Protein AF-A0A9E4LAH7-F1 (afdb_monomer_lite)

Sequence (163 aa):
MAHELAHLWLGTDGVFNLVDLQPYDDDVERFCNEVAAEVLIPGDELDGCWPSVAESAEPFQALARRFKVSPLVAARRVLDRKLIARDDFYEFLGRYKADERRRSAQQSSGGNFYNAQQGRVGRRFGSAVIRAAREGRLLYRDAYRLTGLHGRSFDQFAQTLGL

Secondary structure (DSSP, 8-state):
-HHHHHHHHHHHS-SS--TTS--S-HHHHHHHHHHHHHHHS-HHHHHHHHHHHHTSSSHHHHHHHHHTS-HHHHHHHHHHTTSS-HHHHHHHHHHHHHHHHHHHHHS-SSSHHHHHHHHHH-HHHHHHHHHHHHTTSS-HHHHHHHHT--THHHHHHHHHTT-

Structure (mmCIF, N/CA/C/O backbone):
data_AF-A0A9E4LAH7-F1
#
_entry.id   AF-A0A9E4LAH7-F1
#
loop_
_atom_site.group_PDB
_atom_site.id
_atom_site.type_symbol
_atom_site.label_atom_id
_atom_site.label_alt_id
_atom_site.label_comp_id
_atom_site.label_asym_id
_atom_site.label_entity_id
_atom_site.label_seq_id
_atom_site.pdbx_PDB_ins_code
_atom_site.Cartn_x
_atom_site.Cartn_y
_atom_site.Cartn_z
_atom_site.occupancy
_atom_site.B_iso_or_equiv
_atom_site.auth_seq_id
_atom_site.auth_comp_id
_atom_site.auth_asym_id
_atom_site.auth_atom_id
_atom_site.pdbx_PDB_model_num
ATOM 1 N N . MET A 1 1 ? -12.286 -1.768 4.274 1.00 42.16 1 MET A N 1
ATOM 2 C CA . MET A 1 1 ? -11.987 -3.182 4.584 1.00 42.16 1 MET A CA 1
ATOM 3 C C . MET A 1 1 ? -10.705 -3.646 3.894 1.00 42.16 1 MET A C 1
ATOM 5 O O . MET A 1 1 ? -9.735 -3.833 4.608 1.00 42.16 1 MET A O 1
ATOM 9 N N . ALA A 1 2 ? -10.607 -3.704 2.555 1.00 44.16 2 ALA A N 1
ATOM 10 C CA . ALA A 1 2 ? -9.335 -4.050 1.884 1.00 44.16 2 ALA A CA 1
ATOM 11 C C . ALA A 1 2 ? -8.177 -3.075 2.200 1.00 44.16 2 ALA A C 1
ATOM 13 O O . ALA A 1 2 ? -7.037 -3.495 2.338 1.00 44.16 2 ALA A O 1
ATOM 14 N N . HIS A 1 3 ? -8.480 -1.784 2.393 1.00 39.28 3 HIS A N 1
ATOM 15 C CA . HIS A 1 3 ? -7.488 -0.761 2.755 1.00 39.28 3 HIS A CA 1
ATOM 16 C C . HIS A 1 3 ? -6.816 -1.003 4.121 1.00 39.28 3 HIS A C 1
ATOM 18 O O . HIS A 1 3 ? -5.626 -0.762 4.261 1.00 39.28 3 HIS A O 1
ATOM 24 N N . GLU A 1 4 ? -7.551 -1.495 5.122 1.00 47.22 4 GLU A N 1
ATOM 25 C CA . GLU A 1 4 ? -6.992 -1.796 6.451 1.00 47.22 4 GLU A CA 1
ATOM 26 C C . GLU A 1 4 ? -6.257 -3.140 6.454 1.00 47.22 4 GLU A C 1
ATOM 28 O O . GLU A 1 4 ? -5.217 -3.259 7.093 1.00 47.22 4 GLU A O 1
ATOM 33 N N . LEU A 1 5 ? -6.738 -4.118 5.677 1.00 50.03 5 LEU A N 1
ATOM 34 C CA . LEU A 1 5 ? -6.063 -5.404 5.481 1.00 50.03 5 LEU A CA 1
ATOM 35 C C . LEU A 1 5 ? -4.713 -5.236 4.766 1.00 50.03 5 LEU A C 1
ATOM 37 O O . LEU A 1 5 ? -3.724 -5.817 5.183 1.00 50.03 5 LEU A O 1
ATOM 41 N N . ALA A 1 6 ? -4.658 -4.370 3.754 1.00 51.44 6 ALA A N 1
ATOM 42 C CA . ALA A 1 6 ? -3.439 -3.979 3.052 1.00 51.44 6 ALA A CA 1
ATOM 43 C C . ALA A 1 6 ? -2.377 -3.369 3.982 1.00 51.44 6 ALA A C 1
ATOM 45 O O . ALA A 1 6 ? -1.197 -3.689 3.871 1.00 51.44 6 ALA A O 1
ATOM 46 N N . HIS A 1 7 ? -2.789 -2.491 4.903 1.00 51.53 7 HIS A N 1
ATOM 47 C CA . HIS A 1 7 ? -1.877 -1.900 5.887 1.00 51.53 7 HIS A CA 1
ATOM 48 C C . HIS A 1 7 ? -1.437 -2.904 6.953 1.00 51.53 7 HIS A C 1
ATOM 50 O O . HIS A 1 7 ? -0.29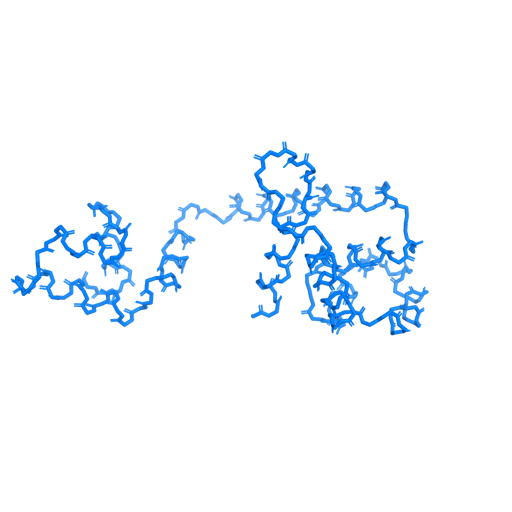2 -2.842 7.388 1.00 51.53 7 HIS A O 1
ATOM 56 N N . LEU A 1 8 ? -2.308 -3.840 7.345 1.00 53.44 8 LEU A N 1
ATOM 57 C CA . LEU A 1 8 ? -1.929 -4.956 8.215 1.00 53.44 8 LEU A CA 1
ATOM 58 C C . LEU A 1 8 ? -0.910 -5.870 7.526 1.00 53.44 8 LEU A C 1
ATOM 60 O O . LEU A 1 8 ? 0.113 -6.154 8.131 1.00 53.44 8 LEU A O 1
ATOM 64 N N . TRP A 1 9 ? -1.125 -6.233 6.257 1.00 54.56 9 TRP A N 1
ATOM 65 C CA . TRP A 1 9 ? -0.203 -7.059 5.465 1.00 54.56 9 TRP A CA 1
ATOM 66 C C . TRP A 1 9 ? 1.160 -6.398 5.247 1.00 54.56 9 TRP A C 1
ATOM 68 O O . TRP A 1 9 ? 2.192 -7.036 5.410 1.00 54.56 9 TRP A O 1
ATOM 78 N N . LEU A 1 10 ? 1.189 -5.093 4.963 1.00 53.56 10 LEU A N 1
ATOM 79 C CA . LEU A 1 10 ? 2.440 -4.328 4.890 1.00 53.56 10 LEU A CA 1
ATOM 80 C C . LEU A 1 10 ? 3.114 -4.131 6.262 1.00 53.56 10 LEU A C 1
ATOM 82 O O . LEU A 1 10 ? 4.291 -3.771 6.320 1.00 53.56 10 LEU A O 1
ATOM 86 N N . GLY A 1 11 ? 2.361 -4.301 7.351 1.00 45.09 11 GLY A N 1
ATOM 87 C CA . GLY A 1 11 ? 2.829 -4.190 8.729 1.00 45.09 11 GLY A CA 1
ATOM 88 C C . GLY A 1 11 ? 3.382 -5.496 9.302 1.00 45.09 11 GLY A C 1
ATOM 89 O O . GLY A 1 11 ? 4.261 -5.425 10.159 1.00 45.09 11 GLY A O 1
ATOM 90 N N . THR A 1 12 ? 2.910 -6.656 8.834 1.00 43.84 12 THR A N 1
ATOM 91 C CA . THR A 1 12 ? 3.436 -7.979 9.214 1.00 43.84 12 THR A CA 1
ATOM 92 C C . THR A 1 12 ? 4.718 -8.334 8.461 1.00 43.84 12 THR A C 1
ATOM 94 O O . THR A 1 12 ? 5.650 -8.835 9.076 1.00 43.84 12 THR A O 1
ATOM 97 N N . ASP A 1 13 ? 4.859 -7.926 7.196 1.00 44.78 13 ASP A N 1
ATOM 98 C CA . ASP A 1 13 ? 5.965 -8.373 6.330 1.00 44.78 13 ASP A CA 1
ATOM 99 C C . ASP A 1 13 ? 7.243 -7.511 6.350 1.00 44.78 13 ASP A C 1
ATOM 101 O O . ASP A 1 13 ? 7.974 -7.394 5.364 1.00 44.78 13 ASP A O 1
ATOM 105 N N . GLY A 1 14 ? 7.561 -6.889 7.484 1.00 44.06 14 GLY A N 1
ATOM 106 C CA . GLY A 1 14 ? 8.911 -6.368 7.678 1.00 44.06 14 GLY A CA 1
ATOM 107 C C . GLY A 1 14 ? 9.293 -5.207 6.749 1.00 44.06 14 GLY A C 1
ATOM 108 O O . GLY A 1 14 ? 10.146 -5.315 5.868 1.00 44.06 14 GLY A O 1
ATOM 109 N N . VAL A 1 15 ? 8.836 -3.998 7.085 1.00 37.59 15 VAL A N 1
ATOM 110 C CA . VAL A 1 15 ? 9.665 -2.811 6.785 1.00 37.59 15 VAL A CA 1
ATOM 111 C C . VAL A 1 15 ? 11.023 -2.900 7.506 1.00 37.59 15 VAL A C 1
ATOM 113 O O . VAL A 1 15 ? 11.980 -2.240 7.109 1.00 37.59 15 VAL A O 1
ATOM 116 N N . PHE A 1 16 ? 11.141 -3.772 8.507 1.00 38.12 16 PHE A N 1
ATOM 117 C CA . PHE A 1 16 ? 12.406 -4.262 9.018 1.00 38.12 16 PHE A CA 1
ATOM 118 C C . PHE A 1 16 ? 12.283 -5.764 9.242 1.00 38.12 16 PHE A C 1
ATOM 120 O O . PHE A 1 16 ? 11.355 -6.200 9.917 1.00 38.12 16 PHE A O 1
ATOM 127 N N . ASN A 1 17 ? 13.240 -6.534 8.728 1.00 36.16 17 ASN A N 1
ATOM 128 C CA . ASN A 1 17 ? 13.649 -7.783 9.360 1.00 36.16 17 ASN A CA 1
ATOM 129 C C . ASN A 1 17 ? 13.985 -7.463 10.829 1.00 36.16 17 ASN A C 1
ATOM 131 O O . ASN A 1 17 ? 15.124 -7.137 11.158 1.00 36.16 17 ASN A O 1
ATOM 135 N N . LEU A 1 18 ? 12.985 -7.476 11.706 1.00 34.22 18 LEU A N 1
ATOM 136 C CA . LEU A 1 18 ? 13.177 -7.611 13.139 1.00 34.22 18 LEU A CA 1
ATOM 137 C C . LEU A 1 18 ? 13.102 -9.108 13.405 1.00 34.22 18 LEU A C 1
ATOM 139 O O . LEU A 1 18 ? 12.070 -9.654 13.781 1.00 34.22 18 LEU A O 1
ATOM 143 N N . VAL A 1 19 ? 14.228 -9.761 13.126 1.00 34.53 19 VAL A N 1
ATOM 144 C CA . VAL A 1 19 ? 14.579 -11.061 13.689 1.00 34.53 19 VAL A CA 1
ATOM 145 C C . VAL A 1 19 ? 14.472 -10.910 15.207 1.00 34.53 19 VAL A C 1
ATOM 147 O O . VAL A 1 19 ? 15.367 -10.303 15.779 1.00 34.53 19 VAL A O 1
ATOM 150 N N . ASP A 1 20 ? 13.342 -11.307 15.812 1.00 36.41 20 ASP A N 1
ATOM 151 C CA . ASP A 1 20 ? 13.274 -11.879 17.179 1.00 36.41 20 ASP A CA 1
ATOM 152 C C . ASP A 1 20 ? 11.863 -12.078 17.776 1.00 36.41 20 ASP A C 1
ATOM 154 O O . ASP A 1 20 ? 11.708 -12.154 18.995 1.00 36.41 20 ASP A O 1
ATOM 158 N N . LEU A 1 21 ? 10.800 -12.244 16.981 1.00 35.75 21 LEU A N 1
ATOM 159 C CA . LEU A 1 21 ? 9.503 -12.660 17.539 1.00 35.75 21 LEU A CA 1
ATOM 160 C C . LEU A 1 21 ? 8.931 -13.861 16.782 1.00 35.75 21 LEU A C 1
ATOM 162 O O . LEU A 1 21 ? 8.105 -13.703 15.902 1.00 35.75 21 LEU A O 1
ATOM 166 N N . GLN A 1 22 ? 9.402 -15.045 17.191 1.00 39.78 22 GLN A N 1
ATOM 167 C CA . GLN A 1 22 ? 8.892 -16.400 16.917 1.00 39.78 22 GLN A CA 1
ATOM 168 C C . GLN A 1 22 ? 8.611 -16.782 15.443 1.00 39.78 22 GLN A C 1
ATOM 170 O O . GLN A 1 22 ? 7.668 -16.279 14.843 1.00 39.78 22 GLN A O 1
ATOM 175 N N . PRO A 1 23 ? 9.332 -17.776 14.882 1.00 41.16 23 PRO A N 1
ATOM 176 C CA . PRO A 1 23 ? 9.085 -18.287 13.539 1.00 41.16 23 PRO A CA 1
ATOM 177 C C . PRO A 1 23 ? 7.890 -19.246 13.579 1.00 41.16 23 PRO A C 1
ATOM 179 O O . PRO A 1 23 ? 8.062 -20.460 13.677 1.00 41.16 23 PRO A O 1
ATOM 182 N N . TYR A 1 24 ? 6.669 -18.720 13.575 1.00 43.66 24 TYR A N 1
ATOM 183 C CA . TYR A 1 24 ? 5.508 -19.550 13.276 1.00 43.66 24 TYR A CA 1
ATOM 184 C C . TYR A 1 24 ? 5.258 -19.504 11.765 1.00 43.66 24 TYR A C 1
ATOM 186 O O . TYR A 1 24 ? 4.592 -18.606 11.270 1.00 43.66 24 TYR A O 1
ATOM 194 N N . ASP A 1 25 ? 5.850 -20.479 11.069 1.00 55.16 25 ASP A N 1
ATOM 195 C CA . ASP A 1 25 ? 5.640 -20.839 9.658 1.00 55.16 25 ASP A CA 1
ATOM 196 C C . ASP A 1 25 ? 5.781 -19.703 8.622 1.00 55.16 25 ASP A C 1
ATOM 198 O O . ASP A 1 25 ? 4.837 -19.313 7.934 1.00 55.16 25 ASP A O 1
ATOM 202 N N . ASP A 1 26 ? 7.029 -19.259 8.441 1.00 66.44 26 ASP A N 1
ATOM 203 C CA . ASP A 1 26 ? 7.477 -18.313 7.401 1.00 66.44 26 ASP A CA 1
ATOM 204 C C . ASP A 1 26 ? 6.986 -18.699 5.986 1.00 66.44 26 ASP A C 1
ATOM 206 O O . ASP A 1 26 ? 6.710 -17.842 5.151 1.00 66.44 26 ASP A O 1
ATOM 210 N N . ASP A 1 27 ? 6.807 -19.996 5.709 1.00 71.62 27 ASP A N 1
ATOM 211 C CA . ASP A 1 27 ? 6.315 -20.480 4.414 1.00 71.62 27 ASP A CA 1
ATOM 212 C C . ASP A 1 27 ? 4.797 -20.338 4.241 1.00 71.62 27 ASP A C 1
ATOM 214 O O . ASP A 1 27 ? 4.330 -20.062 3.133 1.00 71.62 27 ASP A O 1
ATOM 218 N N . VAL A 1 28 ? 4.016 -20.476 5.318 1.00 70.56 28 VAL A N 1
ATOM 219 C CA . VAL A 1 28 ? 2.563 -20.242 5.275 1.00 70.56 28 VAL A CA 1
ATOM 220 C C . VAL A 1 28 ? 2.288 -18.752 5.133 1.00 70.56 28 VAL A C 1
ATOM 222 O O . VAL A 1 28 ? 1.409 -18.370 4.361 1.00 70.56 28 VAL A O 1
ATOM 225 N N . GLU A 1 29 ? 3.052 -17.910 5.828 1.00 66.75 29 GLU A N 1
ATOM 226 C CA . GLU A 1 29 ? 2.957 -16.456 5.706 1.00 66.75 29 GLU A CA 1
ATOM 227 C C . GLU A 1 29 ? 3.345 -15.995 4.297 1.00 66.75 29 GLU A C 1
ATOM 229 O O . GLU A 1 29 ? 2.551 -15.323 3.638 1.00 66.75 29 GLU A O 1
ATOM 234 N N . ARG A 1 30 ? 4.479 -16.472 3.765 1.00 72.62 30 ARG A N 1
ATOM 235 C CA . ARG A 1 30 ? 4.902 -16.205 2.381 1.00 72.62 30 ARG A CA 1
ATOM 236 C C . ARG A 1 30 ? 3.836 -16.612 1.365 1.00 72.62 30 ARG A C 1
ATOM 238 O O . ARG A 1 30 ? 3.484 -15.814 0.500 1.00 72.62 30 ARG A O 1
ATOM 245 N N . PHE A 1 31 ? 3.281 -17.819 1.493 1.00 73.00 31 PHE A N 1
ATOM 246 C CA . PHE A 1 31 ? 2.205 -18.291 0.621 1.00 73.00 31 PHE A CA 1
ATOM 247 C C . PHE A 1 31 ? 0.959 -17.404 0.724 1.00 73.00 31 PHE A C 1
ATOM 249 O O . PHE A 1 31 ? 0.394 -17.002 -0.294 1.00 73.00 31 PHE A O 1
ATOM 256 N N . CYS A 1 32 ? 0.543 -17.053 1.945 1.00 70.62 32 CYS A N 1
ATOM 257 C CA . CYS A 1 32 ? -0.573 -16.137 2.157 1.00 70.62 32 CYS A CA 1
ATOM 258 C C . CYS A 1 32 ? -0.319 -14.791 1.479 1.00 70.62 32 CYS A C 1
ATOM 260 O O . CYS A 1 32 ? -1.228 -14.285 0.827 1.00 70.62 32 CYS A O 1
ATOM 262 N N . ASN A 1 33 ? 0.899 -14.253 1.580 1.00 70.56 33 ASN A N 1
ATOM 263 C CA . ASN A 1 33 ? 1.298 -12.967 1.008 1.00 70.56 33 ASN A CA 1
ATOM 264 C C . ASN A 1 33 ? 1.380 -13.001 -0.526 1.00 70.56 33 ASN A C 1
ATOM 266 O O . ASN A 1 33 ? 1.019 -12.028 -1.189 1.00 70.56 33 ASN A O 1
ATOM 270 N N . GLU A 1 34 ? 1.770 -14.129 -1.115 1.00 78.75 34 GLU A N 1
ATOM 271 C CA . GLU A 1 34 ? 1.730 -14.325 -2.566 1.00 78.75 34 GLU A CA 1
ATOM 272 C C . GLU A 1 34 ? 0.290 -14.377 -3.088 1.00 78.75 34 GLU A C 1
ATOM 274 O O . GLU A 1 34 ? -0.060 -13.640 -4.015 1.00 78.75 34 GLU A O 1
ATOM 279 N N . VAL A 1 35 ? -0.571 -15.182 -2.455 1.00 79.19 35 VAL A N 1
ATOM 280 C CA . VAL A 1 35 ? -1.998 -15.287 -2.808 1.00 79.19 35 VAL A CA 1
ATOM 281 C C . VAL A 1 35 ? -2.687 -13.931 -2.658 1.00 79.19 35 VAL A C 1
ATOM 283 O O . VAL A 1 35 ? -3.394 -13.471 -3.549 1.00 79.19 35 VAL A O 1
ATOM 286 N N . ALA A 1 36 ? -2.441 -13.266 -1.539 1.00 77.25 36 ALA A N 1
ATOM 287 C CA . ALA A 1 36 ? -2.833 -11.900 -1.243 1.00 77.25 36 ALA A CA 1
ATOM 288 C C . ALA A 1 36 ? -2.482 -10.907 -2.355 1.00 77.25 36 ALA A C 1
ATOM 290 O O . ALA A 1 36 ? -3.341 -10.157 -2.829 1.00 77.25 36 ALA A O 1
ATOM 291 N N . ALA A 1 37 ? -1.212 -10.890 -2.754 1.00 83.69 37 ALA A N 1
ATOM 292 C CA . ALA A 1 37 ? -0.700 -9.984 -3.765 1.00 83.69 37 ALA A CA 1
ATOM 293 C C . ALA A 1 37 ? -1.349 -10.249 -5.130 1.00 83.69 37 ALA A C 1
ATOM 295 O O . ALA A 1 37 ? -1.701 -9.294 -5.824 1.00 83.69 37 ALA A O 1
ATOM 296 N N . GLU A 1 38 ? -1.565 -11.519 -5.480 1.00 88.19 38 GLU A N 1
ATOM 297 C CA . GLU A 1 38 ? -2.261 -11.925 -6.704 1.00 88.19 38 GLU A CA 1
ATOM 298 C C . GLU A 1 38 ? -3.743 -11.527 -6.694 1.00 88.19 38 GLU A C 1
ATOM 300 O O . GLU A 1 38 ? -4.259 -11.032 -7.690 1.00 88.19 38 GLU A O 1
ATOM 305 N N . VAL A 1 39 ? -4.422 -11.664 -5.552 1.00 87.88 39 VAL A N 1
ATOM 306 C CA . VAL A 1 39 ? -5.833 -11.278 -5.394 1.00 87.88 39 VAL A CA 1
ATOM 307 C C . VAL A 1 39 ? -6.019 -9.761 -5.453 1.00 87.88 39 VAL A C 1
ATOM 309 O O . VAL A 1 39 ? -6.995 -9.279 -6.028 1.00 87.88 39 VAL A O 1
ATOM 312 N N . LEU A 1 40 ? -5.118 -8.994 -4.835 1.00 90.19 40 LEU A N 1
ATOM 313 C CA . LEU A 1 40 ? -5.223 -7.535 -4.788 1.00 90.19 40 LEU A CA 1
ATOM 314 C C . LEU A 1 40 ? -4.826 -6.879 -6.111 1.00 90.19 40 LEU A C 1
ATOM 316 O O . LEU A 1 40 ? -5.462 -5.912 -6.532 1.00 90.19 40 LEU A O 1
ATOM 320 N N . ILE A 1 41 ? -3.745 -7.355 -6.726 1.00 93.88 41 ILE A N 1
ATOM 321 C CA . ILE A 1 41 ? -3.207 -6.818 -7.973 1.00 93.88 41 ILE A CA 1
ATOM 322 C C . ILE A 1 41 ? -2.705 -8.002 -8.820 1.00 93.88 41 ILE A C 1
ATOM 324 O O . ILE A 1 41 ? -1.525 -8.379 -8.714 1.00 93.88 41 ILE A O 1
ATOM 328 N N . PRO A 1 42 ? -3.576 -8.577 -9.670 1.00 95.50 42 PRO A N 1
ATOM 329 C CA . PRO A 1 42 ? -3.216 -9.699 -10.529 1.00 95.50 42 PRO A CA 1
ATOM 330 C C . PRO A 1 42 ? -1.993 -9.380 -11.388 1.00 95.50 42 PRO A C 1
ATOM 332 O O . PRO A 1 42 ? -1.886 -8.280 -11.941 1.00 95.50 42 PRO A O 1
ATOM 335 N N . GLY A 1 43 ? -1.057 -10.326 -11.476 1.00 94.81 43 GLY A N 1
ATOM 336 C CA . GLY A 1 43 ? 0.211 -10.138 -12.183 1.00 94.81 43 GLY A CA 1
ATOM 337 C C . GLY A 1 43 ? 0.003 -9.794 -13.657 1.00 94.81 43 GLY A C 1
ATOM 338 O O . GLY A 1 43 ? 0.564 -8.814 -14.140 1.00 94.81 43 GLY A O 1
ATOM 339 N N . ASP A 1 44 ? -0.881 -10.528 -14.330 1.00 95.50 44 ASP A N 1
ATOM 340 C CA . ASP A 1 44 ? -1.172 -10.343 -15.756 1.00 95.50 44 ASP A CA 1
ATOM 341 C C . ASP A 1 44 ? -1.783 -8.963 -16.051 1.00 95.50 44 ASP A C 1
ATOM 343 O O . ASP A 1 44 ? -1.437 -8.299 -17.032 1.00 95.50 44 ASP A O 1
ATOM 347 N N . GLU A 1 45 ? -2.677 -8.487 -15.177 1.00 96.00 45 GLU A N 1
ATOM 348 C CA . GLU A 1 45 ? -3.263 -7.152 -15.310 1.00 96.00 45 GLU A CA 1
ATOM 349 C C . GLU A 1 45 ? -2.242 -6.047 -15.038 1.00 96.00 45 GLU A C 1
ATOM 351 O O . GLU A 1 45 ? -2.261 -5.002 -15.699 1.00 96.00 45 GLU A O 1
ATOM 356 N N . LEU A 1 46 ? -1.365 -6.259 -14.053 1.00 96.69 46 LEU A N 1
ATOM 357 C CA . LEU A 1 46 ? -0.294 -5.325 -13.743 1.00 96.69 46 LEU A CA 1
ATOM 358 C C . LEU A 1 46 ? 0.665 -5.204 -14.924 1.00 96.69 46 LEU A C 1
ATOM 360 O O . LEU A 1 46 ? 0.912 -4.088 -15.370 1.00 96.69 46 LEU A O 1
ATOM 364 N N . ASP A 1 47 ? 1.135 -6.321 -15.472 1.00 95.12 47 ASP A N 1
ATOM 365 C CA . ASP A 1 47 ? 2.039 -6.335 -16.622 1.00 95.12 47 ASP A CA 1
ATOM 366 C C . ASP A 1 47 ? 1.418 -5.632 -17.838 1.00 95.12 47 ASP A C 1
ATOM 368 O O . ASP A 1 47 ? 2.089 -4.860 -18.523 1.00 95.12 47 ASP A O 1
ATOM 372 N N . GLY A 1 48 ? 0.117 -5.839 -18.076 1.00 95.31 48 GLY A N 1
ATOM 373 C CA . GLY A 1 48 ? -0.600 -5.198 -19.177 1.00 95.31 48 GLY A CA 1
ATOM 374 C C . GLY A 1 48 ? -0.759 -3.683 -19.019 1.00 95.31 48 GLY A C 1
ATOM 375 O O . GLY A 1 48 ? -0.700 -2.952 -20.008 1.00 95.31 48 GLY A O 1
ATOM 376 N N . CYS A 1 49 ? -0.964 -3.180 -17.796 1.00 95.19 49 CYS A N 1
ATOM 377 C CA . CYS A 1 49 ? -1.178 -1.746 -17.572 1.00 95.19 49 CYS A CA 1
ATOM 378 C C . CYS A 1 49 ? 0.098 -0.966 -17.224 1.00 95.19 49 CYS A C 1
ATOM 380 O O . CYS A 1 49 ? 0.152 0.240 -17.488 1.00 95.19 49 CYS A O 1
ATOM 382 N N . TRP A 1 50 ? 1.124 -1.624 -16.676 1.00 96.00 50 TRP A N 1
ATOM 383 C CA . TRP A 1 50 ? 2.333 -0.983 -16.156 1.00 96.00 50 TRP A CA 1
ATOM 384 C C . TRP A 1 50 ? 3.043 -0.070 -17.162 1.00 96.00 50 TRP A C 1
ATOM 386 O O . TRP A 1 50 ? 3.311 1.065 -16.774 1.00 96.00 50 TRP A O 1
ATOM 396 N N . PRO A 1 51 ? 3.267 -0.448 -18.440 1.00 94.75 51 PRO A N 1
ATOM 397 C CA . PRO A 1 51 ? 3.950 0.424 -19.400 1.00 94.75 51 PRO A CA 1
ATOM 398 C C . PRO A 1 51 ? 3.289 1.801 -19.537 1.00 94.75 51 PRO A C 1
ATOM 400 O O . PRO A 1 51 ? 3.966 2.819 -19.552 1.00 94.75 51 PRO A O 1
ATOM 403 N N . SER A 1 52 ? 1.953 1.839 -19.552 1.00 93.75 52 SER A N 1
ATOM 404 C CA . SER A 1 52 ? 1.189 3.090 -19.643 1.00 93.75 52 SER A CA 1
ATOM 405 C C . SER A 1 52 ? 1.141 3.867 -18.325 1.00 93.75 52 SER A C 1
ATOM 407 O O . SER A 1 52 ? 1.094 5.094 -18.313 1.00 93.75 52 SER A O 1
ATOM 409 N N . VAL A 1 53 ? 1.129 3.158 -17.193 1.00 93.88 53 VAL A N 1
ATOM 410 C CA . VAL A 1 53 ? 1.005 3.775 -15.869 1.00 93.88 53 VAL A CA 1
ATOM 411 C C . VAL A 1 53 ? 2.346 4.326 -15.386 1.00 93.88 53 VAL A C 1
ATOM 413 O O . VAL A 1 53 ? 2.363 5.362 -14.720 1.00 93.88 53 VAL A O 1
ATOM 416 N N . ALA A 1 54 ? 3.454 3.677 -15.747 1.00 92.25 54 ALA A N 1
ATOM 417 C CA . ALA A 1 54 ? 4.812 4.072 -15.386 1.00 92.25 54 ALA A CA 1
ATOM 418 C C . ALA A 1 54 ? 5.186 5.472 -15.903 1.00 92.25 54 ALA A C 1
ATOM 420 O O . ALA A 1 54 ? 5.959 6.168 -15.255 1.00 92.25 54 ALA A O 1
ATOM 421 N N . GLU A 1 55 ? 4.597 5.909 -17.019 1.00 91.00 55 GLU A N 1
ATOM 422 C CA . GLU A 1 55 ? 4.806 7.246 -17.595 1.00 91.00 55 GLU A CA 1
ATOM 423 C C . GLU A 1 55 ? 3.993 8.351 -16.898 1.00 91.00 55 GLU A C 1
ATOM 425 O O . GLU A 1 55 ? 4.188 9.541 -17.156 1.00 91.00 55 GLU A O 1
ATOM 430 N N . SER A 1 56 ? 3.056 7.989 -16.018 1.00 91.38 56 SER A N 1
ATOM 431 C CA . SER A 1 56 ? 2.248 8.975 -15.302 1.00 91.38 56 SER A CA 1
ATOM 432 C C . SER A 1 56 ? 3.054 9.697 -14.218 1.00 91.38 56 SER A C 1
ATOM 434 O O . SER A 1 56 ? 4.018 9.168 -13.674 1.00 91.38 56 SER A O 1
ATOM 436 N N . ALA A 1 57 ? 2.617 10.903 -13.844 1.00 90.06 57 ALA A N 1
ATOM 437 C CA . ALA A 1 57 ? 3.275 11.680 -12.790 1.00 90.06 57 ALA A CA 1
ATOM 438 C C . ALA A 1 57 ? 3.253 10.985 -11.412 1.00 90.06 57 ALA A C 1
ATOM 440 O O . ALA A 1 57 ? 4.128 11.224 -10.583 1.00 90.06 57 ALA A O 1
ATOM 441 N N . GLU A 1 58 ? 2.256 10.131 -11.160 1.00 92.88 58 GLU A N 1
ATOM 442 C CA . GLU A 1 58 ? 2.092 9.399 -9.901 1.00 92.88 58 GLU A CA 1
ATOM 443 C C . GLU A 1 58 ? 1.699 7.928 -10.169 1.00 92.88 58 GLU A C 1
ATOM 445 O O . GLU A 1 58 ? 0.547 7.534 -9.941 1.00 92.88 58 GLU A O 1
ATOM 450 N N . PRO A 1 59 ? 2.639 7.080 -10.628 1.00 95.12 59 PRO A N 1
ATOM 451 C CA . PRO A 1 59 ? 2.343 5.726 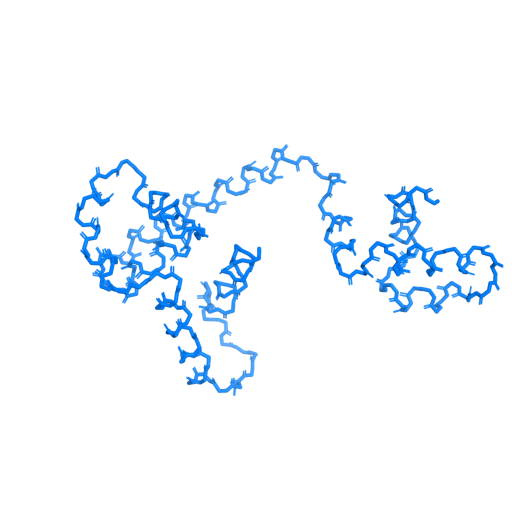-11.111 1.00 95.12 59 PRO A CA 1
ATOM 452 C C . PRO A 1 59 ? 1.693 4.847 -10.039 1.00 95.12 59 PRO A C 1
ATOM 454 O O . PRO A 1 59 ? 0.696 4.164 -10.282 1.00 95.12 59 PRO A O 1
ATOM 457 N N . PHE A 1 60 ? 2.185 4.926 -8.802 1.00 95.06 60 PHE A N 1
ATOM 458 C CA . PHE A 1 60 ? 1.642 4.144 -7.693 1.00 95.06 60 PHE A CA 1
ATOM 459 C C . PHE A 1 60 ? 0.252 4.620 -7.251 1.00 95.06 60 PHE A C 1
ATOM 461 O O . PHE A 1 60 ? -0.568 3.800 -6.842 1.00 95.06 60 PHE A O 1
ATOM 468 N N . GLN A 1 61 ? -0.059 5.917 -7.378 1.00 93.94 61 GLN A N 1
ATOM 469 C CA . GLN A 1 61 ? -1.412 6.435 -7.129 1.00 93.94 61 GLN A CA 1
ATOM 470 C C . GLN A 1 61 ? -2.385 5.986 -8.219 1.00 93.94 61 GLN A C 1
ATOM 472 O O . GLN A 1 61 ? -3.525 5.615 -7.929 1.00 93.94 61 GLN A O 1
ATOM 477 N N . ALA A 1 62 ? -1.946 5.996 -9.478 1.00 95.00 62 ALA A N 1
ATOM 478 C CA . ALA A 1 62 ? -2.747 5.521 -10.598 1.00 95.00 62 ALA A CA 1
ATOM 479 C C . ALA A 1 62 ? -3.095 4.028 -10.445 1.00 95.00 62 ALA A C 1
ATOM 481 O O . ALA A 1 62 ? -4.274 3.668 -10.532 1.00 95.00 62 ALA A O 1
ATOM 482 N N . LEU A 1 63 ? -2.113 3.183 -10.108 1.00 95.38 63 LEU A N 1
ATOM 483 C CA . LEU A 1 63 ? -2.343 1.769 -9.782 1.00 95.38 63 LEU A CA 1
ATOM 484 C C . LEU A 1 63 ? -3.268 1.599 -8.573 1.00 95.38 63 LEU A C 1
ATOM 486 O O . LEU A 1 63 ? -4.246 0.856 -8.645 1.00 95.38 63 LEU A O 1
ATOM 490 N N . ALA A 1 64 ? -3.018 2.327 -7.484 1.00 93.25 64 ALA A N 1
ATOM 491 C CA . ALA A 1 64 ? -3.846 2.273 -6.281 1.00 93.25 64 ALA A CA 1
ATOM 492 C C . ALA A 1 64 ? -5.320 2.590 -6.571 1.00 93.25 64 ALA A C 1
ATOM 494 O O . ALA A 1 64 ? -6.222 1.895 -6.101 1.00 93.25 64 ALA A O 1
ATOM 495 N N . ARG A 1 65 ? -5.585 3.598 -7.409 1.00 93.62 65 ARG A N 1
ATOM 496 C CA . ARG A 1 65 ? -6.946 3.957 -7.835 1.00 93.62 65 ARG A CA 1
ATOM 497 C C . ARG A 1 65 ? -7.599 2.895 -8.711 1.00 93.62 65 ARG A C 1
ATOM 499 O O . ARG A 1 65 ? -8.823 2.737 -8.622 1.00 93.62 65 ARG A O 1
ATOM 506 N N . ARG A 1 66 ? -6.819 2.210 -9.552 1.00 93.94 66 ARG A N 1
ATOM 507 C CA . ARG A 1 66 ? -7.292 1.127 -10.422 1.00 93.94 66 ARG A CA 1
ATOM 508 C C . ARG A 1 66 ? -7.689 -0.096 -9.599 1.00 93.94 66 ARG A C 1
ATOM 510 O O . ARG A 1 66 ? -8.840 -0.510 -9.667 1.00 93.94 66 ARG A O 1
ATOM 517 N N . PHE A 1 67 ? -6.776 -0.586 -8.766 1.00 92.12 67 PHE A N 1
ATOM 518 C CA . PHE A 1 67 ? -6.940 -1.822 -7.994 1.00 92.12 67 PHE A CA 1
ATOM 519 C C . PHE A 1 67 ? -7.588 -1.619 -6.614 1.00 92.12 67 PHE A C 1
ATOM 521 O O . PHE A 1 67 ? -7.807 -2.570 -5.876 1.00 92.12 67 PHE A O 1
ATOM 528 N N . LYS A 1 68 ? -7.943 -0.375 -6.258 1.00 90.38 68 LYS A N 1
ATOM 529 C CA . LYS A 1 68 ? -8.597 -0.009 -4.983 1.00 90.38 68 LYS A CA 1
ATOM 530 C C . LYS A 1 68 ? -7.783 -0.391 -3.742 1.00 90.38 68 LYS A C 1
ATOM 532 O O . LYS A 1 68 ? -8.337 -0.739 -2.699 1.00 90.38 68 LYS A O 1
ATOM 537 N N . VAL A 1 69 ? -6.467 -0.247 -3.844 1.00 87.69 69 VAL A N 1
ATOM 538 C CA . VAL A 1 69 ? -5.494 -0.504 -2.773 1.00 87.69 69 VAL A CA 1
ATOM 539 C C . VAL A 1 69 ? -4.809 0.789 -2.331 1.00 87.69 69 VAL A C 1
ATOM 541 O O . VAL A 1 69 ? -5.099 1.865 -2.853 1.00 87.69 69 VAL A O 1
ATOM 544 N N . SER A 1 70 ? -3.914 0.716 -1.344 1.00 88.12 70 SER A N 1
ATOM 545 C CA . SER A 1 70 ? -3.067 1.859 -0.997 1.00 88.12 70 SER A CA 1
ATOM 546 C C . SER A 1 70 ? -1.930 2.039 -2.022 1.00 88.12 70 SER A C 1
ATOM 548 O O . SER A 1 70 ? -1.485 1.060 -2.629 1.00 88.12 70 SER A O 1
ATOM 550 N N . PRO A 1 71 ? -1.401 3.265 -2.190 1.00 91.81 71 PRO A N 1
ATOM 551 C CA . PRO A 1 71 ? -0.212 3.512 -3.011 1.00 91.81 71 PRO A CA 1
ATOM 552 C C . PRO A 1 71 ? 1.000 2.684 -2.579 1.00 91.81 71 PRO A C 1
ATOM 554 O O . PRO A 1 71 ? 1.792 2.272 -3.420 1.00 91.81 71 PRO A O 1
ATOM 557 N N . LEU A 1 72 ? 1.121 2.394 -1.280 1.00 89.88 72 LEU A N 1
ATOM 558 C CA . LEU A 1 72 ? 2.195 1.561 -0.750 1.00 89.88 72 LEU A CA 1
ATOM 559 C C . LEU A 1 72 ? 2.066 0.091 -1.175 1.00 89.88 72 LEU A C 1
ATOM 561 O O . LEU A 1 72 ? 3.067 -0.500 -1.570 1.00 89.88 72 LEU A O 1
ATOM 565 N N . VAL A 1 73 ? 0.853 -0.480 -1.172 1.00 89.56 73 VAL A N 1
ATOM 566 C CA . VAL A 1 73 ? 0.625 -1.842 -1.696 1.00 89.56 73 VAL A CA 1
ATOM 567 C C . VAL A 1 73 ? 0.932 -1.906 -3.185 1.00 89.56 73 VAL A C 1
ATOM 569 O O . VAL A 1 73 ? 1.609 -2.830 -3.628 1.00 89.56 73 VAL A O 1
ATOM 572 N N . ALA A 1 74 ? 0.484 -0.910 -3.953 1.00 93.38 74 ALA A N 1
ATOM 573 C CA . ALA A 1 74 ? 0.790 -0.836 -5.376 1.00 93.38 74 ALA A CA 1
ATOM 574 C C . ALA A 1 74 ? 2.305 -0.786 -5.627 1.00 93.38 74 ALA A C 1
ATOM 576 O O . ALA A 1 74 ? 2.820 -1.584 -6.405 1.00 93.38 74 ALA A O 1
ATOM 577 N N . ALA A 1 75 ? 3.031 0.090 -4.927 1.00 93.12 75 ALA A N 1
ATOM 578 C CA . ALA A 1 75 ? 4.484 0.185 -5.048 1.00 93.12 75 ALA A CA 1
ATOM 579 C C . ALA A 1 75 ? 5.192 -1.120 -4.656 1.00 93.12 75 ALA A C 1
ATOM 581 O O . ALA A 1 75 ? 6.125 -1.540 -5.342 1.00 93.12 75 ALA A O 1
ATOM 582 N N . ARG A 1 76 ? 4.733 -1.792 -3.590 1.00 90.94 76 ARG A N 1
ATOM 583 C CA . ARG A 1 76 ? 5.313 -3.069 -3.163 1.00 90.94 76 ARG A CA 1
ATOM 584 C C . ARG A 1 76 ? 5.101 -4.161 -4.208 1.00 90.94 76 ARG A C 1
ATOM 586 O O . ARG A 1 76 ? 6.059 -4.833 -4.564 1.00 90.94 76 ARG A O 1
ATOM 593 N N . ARG A 1 77 ? 3.900 -4.270 -4.778 1.00 93.38 77 ARG A N 1
ATOM 594 C CA . ARG A 1 77 ? 3.617 -5.255 -5.829 1.00 93.38 77 ARG A CA 1
ATOM 595 C C . ARG A 1 77 ? 4.488 -5.056 -7.069 1.00 93.38 77 ARG A C 1
ATOM 597 O O . ARG A 1 77 ? 4.988 -6.025 -7.631 1.00 93.38 77 ARG A O 1
ATOM 604 N N . VAL A 1 78 ? 4.674 -3.807 -7.494 1.00 95.31 78 VAL A N 1
ATOM 605 C CA . VAL A 1 78 ? 5.548 -3.468 -8.629 1.00 95.31 78 VAL A CA 1
ATOM 606 C C . VAL A 1 78 ? 6.995 -3.891 -8.335 1.00 95.31 78 VAL A C 1
ATOM 608 O O . VAL A 1 78 ? 7.663 -4.446 -9.209 1.00 95.31 78 VAL A O 1
ATOM 611 N N . LEU A 1 79 ? 7.461 -3.706 -7.094 1.00 93.31 79 LEU A N 1
ATOM 612 C CA . LEU A 1 79 ? 8.767 -4.196 -6.650 1.00 93.31 79 LEU A CA 1
ATOM 613 C C . LEU A 1 79 ? 8.848 -5.731 -6.644 1.00 93.31 79 LEU A C 1
ATOM 615 O O . LEU A 1 79 ? 9.831 -6.279 -7.139 1.00 93.31 79 LEU A O 1
ATOM 619 N N . ASP A 1 80 ? 7.834 -6.429 -6.127 1.00 89.25 80 ASP A N 1
ATOM 620 C CA . ASP A 1 80 ? 7.799 -7.900 -6.075 1.00 89.25 80 ASP A CA 1
ATOM 621 C C . ASP A 1 80 ? 7.853 -8.512 -7.488 1.00 89.25 80 ASP A C 1
ATOM 623 O O . ASP A 1 80 ? 8.504 -9.532 -7.718 1.00 89.25 80 ASP A O 1
ATOM 627 N N . ARG A 1 81 ? 7.245 -7.830 -8.469 1.00 92.44 81 ARG A N 1
ATOM 628 C CA . ARG A 1 81 ? 7.314 -8.161 -9.904 1.00 92.44 81 ARG A CA 1
ATOM 629 C C . ARG A 1 81 ? 8.612 -7.716 -10.588 1.00 92.44 81 ARG A C 1
ATOM 631 O O . ARG A 1 81 ? 8.788 -7.990 -11.771 1.00 92.44 81 ARG A O 1
ATOM 638 N N . LYS A 1 82 ? 9.532 -7.067 -9.864 1.00 94.31 82 LYS A N 1
ATOM 639 C CA . LYS A 1 82 ? 10.819 -6.542 -10.364 1.00 94.31 82 LYS A CA 1
ATOM 640 C C . LYS A 1 82 ? 10.668 -5.516 -11.496 1.00 94.31 82 LYS A C 1
ATOM 642 O O . LYS A 1 82 ? 11.544 -5.397 -12.347 1.00 94.31 82 LYS A O 1
ATOM 647 N N . LEU A 1 83 ? 9.563 -4.774 -11.495 1.00 94.88 83 LEU A N 1
ATOM 648 C CA . LEU A 1 83 ? 9.257 -3.749 -12.497 1.00 94.88 83 LEU A CA 1
ATOM 649 C C . LEU A 1 83 ? 9.891 -2.382 -12.172 1.00 94.88 83 LEU A C 1
ATOM 651 O O . LEU A 1 83 ? 9.910 -1.501 -13.028 1.00 94.88 83 LEU A O 1
ATOM 655 N N . ILE A 1 84 ? 10.409 -2.213 -10.950 1.00 94.88 84 ILE A N 1
ATOM 656 C CA . ILE A 1 84 ? 11.176 -1.048 -10.475 1.00 94.88 84 ILE A CA 1
ATOM 657 C C . ILE A 1 84 ? 12.408 -1.507 -9.694 1.00 94.88 84 ILE A C 1
ATOM 659 O O . ILE A 1 84 ? 12.447 -2.639 -9.194 1.00 94.88 84 ILE A O 1
ATOM 663 N N . ALA A 1 85 ? 13.398 -0.624 -9.540 1.00 93.50 85 ALA A N 1
ATOM 664 C CA . ALA A 1 85 ? 14.523 -0.891 -8.660 1.00 93.50 85 ALA A CA 1
ATOM 665 C C . ALA A 1 85 ? 14.113 -0.755 -7.184 1.00 93.50 85 ALA A C 1
ATOM 667 O O . ALA A 1 85 ? 13.164 -0.055 -6.822 1.00 93.50 85 ALA A O 1
ATOM 668 N N . ARG A 1 86 ? 14.871 -1.413 -6.299 1.00 89.44 86 ARG A N 1
ATOM 669 C CA . ARG A 1 86 ? 14.684 -1.267 -4.845 1.00 89.44 86 ARG A CA 1
ATOM 670 C C . ARG A 1 86 ? 14.842 0.186 -4.399 1.00 89.44 86 ARG A C 1
ATOM 672 O O . ARG A 1 86 ? 14.082 0.633 -3.546 1.00 89.44 86 ARG A O 1
ATOM 679 N N . ASP A 1 87 ? 15.783 0.912 -4.992 1.00 91.75 87 ASP A N 1
ATOM 680 C CA . ASP A 1 87 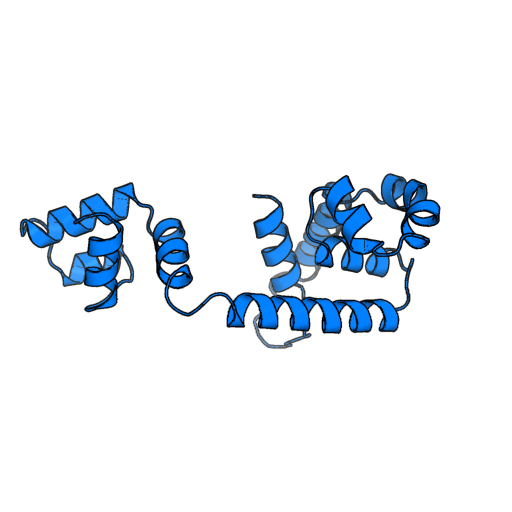? 16.052 2.307 -4.644 1.00 91.75 87 ASP A CA 1
ATOM 681 C C . ASP A 1 87 ? 14.849 3.208 -4.961 1.00 91.75 87 ASP A C 1
ATOM 683 O O . ASP A 1 87 ? 14.441 3.989 -4.100 1.00 91.75 87 ASP A O 1
ATOM 687 N N . ASP A 1 88 ? 14.191 3.007 -6.110 1.00 91.31 88 ASP A N 1
ATOM 688 C CA . ASP A 1 88 ? 12.968 3.733 -6.489 1.00 91.31 88 ASP A CA 1
ATOM 689 C C . ASP A 1 88 ? 11.834 3.497 -5.478 1.00 91.31 88 ASP A C 1
ATOM 691 O O . ASP A 1 88 ? 11.109 4.418 -5.086 1.00 91.31 88 ASP A O 1
ATOM 695 N N . PHE A 1 89 ? 11.691 2.251 -5.012 1.00 90.56 89 PHE A N 1
ATOM 696 C CA . PHE A 1 89 ? 10.719 1.908 -3.978 1.00 90.56 89 PHE A CA 1
ATOM 697 C C . PHE A 1 89 ? 11.024 2.619 -2.653 1.00 90.56 89 PHE A C 1
ATOM 699 O O . PHE A 1 89 ? 10.114 3.170 -2.028 1.00 90.56 89 PHE A O 1
ATOM 706 N N . TYR A 1 90 ? 12.284 2.631 -2.209 1.00 87.69 90 TYR A N 1
ATOM 707 C CA . TYR A 1 90 ? 12.668 3.297 -0.962 1.00 87.69 90 TYR A CA 1
ATOM 708 C C . TYR A 1 90 ? 12.536 4.820 -1.045 1.00 87.69 90 TYR A C 1
ATOM 710 O O . TYR A 1 90 ? 12.107 5.445 -0.070 1.00 87.69 90 TYR A O 1
ATOM 718 N N . GLU A 1 91 ? 12.832 5.418 -2.199 1.00 91.56 91 GLU A N 1
ATOM 719 C CA . GLU A 1 91 ? 12.598 6.839 -2.455 1.00 91.56 91 GLU A CA 1
ATOM 720 C C . GLU A 1 91 ? 11.108 7.178 -2.324 1.00 91.56 91 GLU A C 1
ATOM 722 O O . GLU A 1 91 ? 10.728 8.094 -1.580 1.00 91.56 91 GLU A O 1
ATOM 727 N N . PHE A 1 92 ? 10.246 6.394 -2.978 1.00 91.50 92 PHE A N 1
ATOM 728 C CA . PHE A 1 92 ? 8.800 6.526 -2.843 1.00 91.50 92 PHE A CA 1
ATOM 729 C C . PHE A 1 92 ? 8.342 6.348 -1.390 1.00 91.50 92 PHE A C 1
ATOM 731 O O . PHE A 1 92 ? 7.589 7.178 -0.878 1.00 91.50 92 PHE A O 1
ATOM 738 N N . LEU A 1 93 ? 8.819 5.311 -0.698 1.00 87.38 93 LEU A N 1
ATOM 739 C CA . LEU A 1 93 ? 8.467 5.030 0.693 1.00 87.38 93 LEU A CA 1
ATOM 740 C C . LEU A 1 93 ? 8.849 6.192 1.620 1.00 87.38 93 LEU A C 1
ATOM 742 O O . LEU A 1 93 ? 8.088 6.547 2.524 1.00 87.38 93 LEU A O 1
ATOM 746 N N . GLY A 1 94 ? 10.017 6.798 1.395 1.00 85.19 94 GLY A N 1
ATOM 747 C CA . GLY A 1 94 ? 10.478 7.971 2.130 1.00 85.19 94 GLY A CA 1
ATOM 748 C C . GLY A 1 94 ? 9.527 9.157 1.971 1.00 85.19 94 GLY A C 1
ATOM 749 O O . GLY A 1 94 ? 9.113 9.753 2.972 1.00 85.19 94 GLY A O 1
ATOM 750 N N . ARG A 1 95 ? 9.123 9.455 0.729 1.00 90.12 95 ARG A N 1
ATOM 751 C CA . ARG A 1 95 ? 8.133 10.502 0.417 1.00 90.12 95 ARG A CA 1
ATOM 752 C C . ARG A 1 95 ? 6.769 10.192 1.032 1.00 90.12 95 ARG A C 1
ATOM 754 O O . ARG A 1 95 ? 6.217 11.033 1.736 1.00 90.12 95 ARG A O 1
ATOM 761 N N . TYR A 1 96 ? 6.277 8.966 0.861 1.00 86.38 96 TYR A N 1
ATOM 762 C CA . TYR A 1 96 ? 4.996 8.506 1.400 1.00 86.38 96 TYR A CA 1
ATOM 763 C C . TYR A 1 96 ? 4.919 8.681 2.928 1.00 86.38 96 TYR A C 1
ATOM 765 O O . TYR A 1 96 ? 3.973 9.272 3.449 1.00 86.38 96 TYR A O 1
ATOM 773 N N . LYS A 1 97 ? 5.958 8.254 3.661 1.00 83.00 97 LYS A N 1
ATOM 774 C CA . LYS A 1 97 ? 6.036 8.423 5.124 1.00 83.00 97 LYS A CA 1
ATOM 775 C C . LYS A 1 97 ? 6.150 9.886 5.547 1.00 83.00 97 LYS A C 1
ATOM 777 O O . LYS A 1 97 ? 5.623 10.274 6.590 1.00 83.00 97 LYS A O 1
ATOM 782 N N . ALA A 1 98 ? 6.876 10.710 4.792 1.00 84.69 98 ALA A N 1
ATOM 783 C CA . ALA A 1 98 ? 6.951 12.142 5.067 1.00 84.69 98 ALA A CA 1
ATOM 784 C C . ALA A 1 98 ? 5.572 12.807 4.919 1.00 84.69 98 ALA A C 1
ATOM 786 O O . ALA A 1 98 ? 5.187 13.600 5.779 1.00 84.69 98 ALA A O 1
ATOM 787 N N . ASP A 1 99 ? 4.807 12.430 3.897 1.00 84.00 99 ASP A N 1
ATOM 788 C CA . ASP A 1 99 ? 3.448 12.914 3.659 1.00 84.00 99 ASP A CA 1
ATOM 789 C C . ASP A 1 99 ? 2.477 12.495 4.754 1.00 84.00 99 ASP A C 1
ATOM 791 O O . ASP A 1 99 ? 1.745 13.342 5.268 1.00 84.00 99 ASP A O 1
ATOM 795 N N . GLU A 1 100 ? 2.498 11.223 5.161 1.00 79.06 100 GLU A N 1
ATOM 796 C CA . GLU A 1 100 ? 1.684 10.752 6.284 1.00 79.06 100 GLU A CA 1
ATOM 797 C C . GLU A 1 100 ? 2.008 11.508 7.570 1.00 79.06 100 GLU A C 1
ATOM 799 O O . GLU A 1 100 ? 1.088 11.988 8.227 1.00 79.06 100 GLU A O 1
ATOM 804 N N . ARG A 1 101 ? 3.295 11.709 7.887 1.00 76.31 101 ARG A N 1
ATOM 805 C CA . ARG A 1 101 ? 3.703 12.484 9.071 1.00 76.31 101 ARG A CA 1
ATOM 806 C C . ARG A 1 101 ? 3.230 13.933 9.018 1.00 76.31 101 ARG A C 1
ATOM 808 O O . ARG A 1 101 ? 2.814 14.478 10.037 1.00 76.31 101 ARG A O 1
ATOM 815 N N . ARG A 1 102 ? 3.274 14.572 7.844 1.00 79.44 102 ARG A N 1
ATOM 816 C CA . ARG A 1 102 ? 2.750 15.937 7.666 1.00 79.44 102 ARG A CA 1
ATOM 817 C C . ARG A 1 102 ? 1.239 15.980 7.867 1.00 79.44 102 ARG A C 1
ATOM 819 O O . ARG A 1 102 ? 0.757 16.843 8.593 1.00 79.44 102 ARG A O 1
ATOM 826 N N . ARG A 1 103 ? 0.504 15.027 7.289 1.00 76.62 103 ARG A N 1
ATOM 827 C CA . ARG A 1 103 ? -0.953 14.913 7.452 1.00 76.62 103 ARG A CA 1
ATOM 828 C C . ARG A 1 103 ? -1.337 14.633 8.903 1.00 76.62 103 ARG A C 1
ATOM 830 O O . ARG A 1 103 ? -2.251 15.274 9.410 1.00 76.62 103 ARG A O 1
ATOM 837 N N . SER A 1 104 ? -0.616 13.750 9.592 1.00 69.81 104 SER A N 1
ATOM 838 C CA . SER A 1 104 ? -0.858 13.455 11.007 1.00 69.81 104 SER A CA 1
ATOM 839 C C . SER A 1 104 ? -0.492 14.624 11.922 1.00 69.81 104 SER A C 1
ATOM 841 O O . SER A 1 104 ? -1.160 14.835 12.923 1.00 69.81 104 SER A O 1
ATOM 843 N N . ALA A 1 105 ? 0.541 15.407 11.590 1.00 70.06 105 ALA A N 1
ATOM 844 C CA . ALA A 1 105 ? 0.900 16.610 12.344 1.00 70.06 105 ALA A CA 1
ATOM 845 C C . ALA A 1 105 ? -0.105 17.758 12.135 1.00 70.06 105 ALA A C 1
ATOM 847 O O . ALA A 1 105 ? -0.345 18.541 13.051 1.00 70.06 105 ALA A O 1
ATOM 848 N N . GLN A 1 106 ? -0.710 17.848 10.946 1.00 65.50 106 GLN A N 1
ATOM 849 C CA . GLN A 1 106 ? -1.782 18.802 10.636 1.00 65.50 106 GLN A CA 1
ATOM 850 C C . GLN A 1 106 ? -3.135 18.374 11.223 1.00 65.50 106 GLN A C 1
ATOM 852 O O . GLN A 1 106 ? -3.959 19.222 11.561 1.00 65.50 106 GLN A O 1
ATOM 857 N N . GLN A 1 107 ? -3.360 17.070 11.398 1.00 56.88 107 GLN A N 1
ATOM 858 C CA . GLN A 1 107 ? -4.478 16.526 12.164 1.00 56.88 107 GLN A CA 1
ATOM 859 C C . GLN A 1 107 ? -4.168 16.622 13.664 1.00 56.88 107 GLN A C 1
ATOM 861 O O . GLN A 1 107 ? -3.752 15.664 14.308 1.00 56.88 107 GLN A O 1
ATOM 866 N N . SER A 1 108 ? -4.368 17.809 14.232 1.00 43.59 108 SER A N 1
ATOM 867 C CA . SER A 1 108 ? -4.249 18.079 15.666 1.00 43.59 108 SER A CA 1
ATOM 868 C C . SER A 1 108 ? -4.885 16.982 16.542 1.00 43.59 108 SER A C 1
ATOM 870 O O . SER A 1 108 ? -6.098 16.792 16.487 1.00 43.59 108 SER A O 1
ATOM 872 N N . SER A 1 109 ? -4.041 16.304 17.334 1.00 46.00 109 SER A N 1
ATOM 873 C CA . SER A 1 109 ? -4.144 15.624 18.654 1.00 46.00 109 SER A CA 1
ATOM 874 C C . SER A 1 109 ? -5.491 15.190 19.300 1.00 46.00 109 SER A C 1
ATOM 876 O O . SER A 1 109 ? -5.473 14.542 20.342 1.00 46.00 109 SER A O 1
ATOM 878 N N . GLY A 1 110 ? -6.676 15.486 18.764 1.00 44.59 110 GLY A N 1
ATOM 879 C CA . GLY A 1 110 ? -7.951 15.302 19.479 1.00 44.59 110 GLY A CA 1
ATOM 880 C C . GLY A 1 110 ? -8.808 14.094 19.080 1.00 44.59 110 GLY A C 1
ATOM 881 O O . GLY A 1 110 ? -9.665 13.690 19.861 1.00 44.59 110 GLY A O 1
ATOM 882 N N . GLY A 1 111 ? -8.629 13.520 17.882 1.00 42.97 111 GLY A N 1
ATOM 883 C CA . GLY A 1 111 ? -9.689 12.705 17.257 1.00 42.97 111 GLY A CA 1
ATOM 884 C C . GLY A 1 111 ? -9.470 11.191 17.126 1.00 42.97 111 GLY A C 1
ATOM 885 O O . GLY A 1 111 ? -10.447 10.450 17.045 1.00 42.97 111 GLY A O 1
ATOM 886 N N . ASN A 1 112 ? -8.228 10.695 17.098 1.00 55.91 112 ASN A N 1
ATOM 887 C CA . ASN A 1 112 ? -7.976 9.336 16.578 1.00 55.91 112 ASN A CA 1
ATOM 888 C C . ASN A 1 112 ? -7.921 8.210 17.617 1.00 55.91 112 ASN A C 1
ATOM 890 O O . ASN A 1 112 ? -8.195 7.066 17.265 1.00 55.91 112 ASN A O 1
ATOM 894 N N . PHE A 1 113 ? -7.640 8.499 18.890 1.00 51.72 113 PHE A N 1
ATOM 895 C CA . PHE A 1 113 ? -7.649 7.460 19.930 1.00 51.72 113 PHE A CA 1
ATOM 896 C C . PHE A 1 113 ? -9.058 6.869 20.107 1.00 51.72 113 PHE A C 1
ATOM 898 O O . PHE A 1 113 ? -9.258 5.658 20.068 1.00 51.72 113 PHE A O 1
ATOM 905 N N . TYR A 1 114 ? -10.071 7.733 20.181 1.00 53.69 114 TYR A N 1
ATOM 906 C CA . TYR A 1 114 ? -11.440 7.317 20.484 1.00 53.69 114 TYR A CA 1
ATOM 907 C C . TYR A 1 114 ? -12.142 6.612 19.324 1.00 53.69 114 TYR A C 1
ATOM 909 O O . TYR A 1 114 ? -12.886 5.669 19.574 1.00 53.69 114 TYR A O 1
ATOM 917 N N . ASN A 1 115 ? -11.866 6.983 18.070 1.00 54.78 115 ASN A N 1
ATOM 918 C CA . ASN A 1 115 ? -12.387 6.252 16.909 1.00 54.78 115 ASN A CA 1
ATOM 919 C C . ASN A 1 115 ? -11.800 4.834 16.829 1.00 54.78 115 ASN A C 1
ATOM 921 O O . ASN A 1 115 ? -12.539 3.874 16.601 1.00 54.78 115 ASN A O 1
ATOM 925 N N . ALA A 1 116 ? -10.503 4.681 17.118 1.00 56.19 116 ALA A N 1
ATOM 926 C CA . ALA A 1 116 ? -9.867 3.370 17.211 1.00 56.19 116 ALA A CA 1
ATOM 927 C C . ALA A 1 116 ? -10.451 2.533 18.369 1.00 56.19 116 ALA A C 1
ATOM 929 O O . ALA A 1 116 ? -10.740 1.346 18.200 1.00 56.19 116 ALA A O 1
ATOM 930 N N . GLN A 1 117 ? -10.724 3.147 19.528 1.00 56.50 117 GLN A N 1
ATOM 931 C CA . GLN A 1 117 ? -11.385 2.456 20.640 1.00 56.50 117 GLN A CA 1
ATOM 932 C C . GLN A 1 117 ? -12.853 2.114 20.378 1.00 56.50 117 GLN A C 1
ATOM 934 O O . GLN A 1 117 ? -13.302 1.055 20.816 1.00 56.50 117 GLN A O 1
ATOM 939 N N . GLN A 1 118 ? -13.598 2.956 19.659 1.00 56.69 118 GLN A N 1
ATOM 940 C CA . GLN A 1 118 ? -14.974 2.657 19.255 1.00 56.69 118 GLN A CA 1
ATOM 941 C C . GLN A 1 118 ? -15.034 1.451 18.313 1.00 56.69 118 GLN A C 1
ATOM 943 O O . GLN A 1 118 ? -15.950 0.640 18.453 1.00 56.69 118 GLN A O 1
ATOM 948 N N . GLY A 1 119 ? -14.056 1.294 17.414 1.00 59.56 119 GLY A N 1
ATOM 949 C CA . GLY A 1 119 ? -13.913 0.095 16.583 1.00 59.56 119 GLY A CA 1
ATOM 950 C C . GLY A 1 119 ? -13.581 -1.158 17.401 1.00 59.56 119 GLY A C 1
ATOM 951 O O . GLY A 1 119 ? -14.199 -2.199 17.202 1.00 59.56 119 GLY A O 1
ATOM 952 N N . ARG A 1 120 ? -12.664 -1.046 18.373 1.00 72.94 120 ARG A N 1
ATOM 953 C CA . ARG A 1 120 ? -12.205 -2.178 19.202 1.00 72.94 120 ARG A CA 1
ATOM 954 C C . ARG A 1 120 ? -13.238 -2.664 20.224 1.00 72.94 120 ARG A C 1
ATOM 956 O O . ARG A 1 120 ? -13.384 -3.862 20.423 1.00 72.94 120 ARG A O 1
ATOM 963 N N . VAL A 1 121 ? -13.917 -1.742 20.907 1.00 76.00 121 VAL A N 1
ATOM 964 C CA . VAL A 1 121 ? -14.903 -2.058 21.959 1.00 76.00 121 VAL A CA 1
ATOM 965 C C . VAL A 1 121 ? -16.304 -2.221 21.365 1.00 76.00 121 VAL A C 1
ATOM 967 O O . VAL A 1 121 ? -17.129 -2.946 21.908 1.00 76.00 121 VAL A O 1
ATOM 970 N N . GLY A 1 122 ? -16.587 -1.570 20.236 1.00 74.38 122 GLY A N 1
ATOM 971 C CA . GLY A 1 122 ? -17.910 -1.533 19.631 1.00 74.38 122 GLY A CA 1
ATOM 972 C C . GLY A 1 122 ? -18.843 -0.570 20.367 1.00 74.38 122 GLY A C 1
ATOM 973 O O . GLY A 1 122 ? -19.064 -0.666 21.575 1.00 74.38 122 GLY A O 1
ATOM 974 N N . ARG A 1 123 ? -19.460 0.354 19.623 1.00 79.88 123 ARG A N 1
ATOM 975 C CA . ARG A 1 123 ? -20.325 1.415 20.173 1.00 79.88 123 ARG A CA 1
ATOM 976 C C . ARG A 1 123 ? -21.444 0.879 21.082 1.00 79.88 123 ARG A C 1
ATOM 978 O O . ARG A 1 123 ? -21.640 1.384 22.180 1.00 79.88 123 ARG A O 1
ATOM 985 N N . ARG A 1 124 ? -22.154 -0.172 20.648 1.00 81.69 124 ARG A N 1
ATOM 986 C CA . ARG A 1 124 ? -23.283 -0.768 21.397 1.00 81.69 124 ARG A CA 1
ATOM 987 C C . ARG A 1 124 ? -22.840 -1.426 22.703 1.00 81.69 124 ARG A C 1
ATOM 989 O O . ARG A 1 124 ? -23.480 -1.228 23.732 1.00 81.69 124 ARG A O 1
ATOM 996 N N . PHE A 1 125 ? -21.751 -2.187 22.654 1.00 85.00 125 PHE A N 1
ATOM 997 C CA . PHE A 1 125 ? -21.202 -2.864 23.824 1.00 85.00 125 PHE A CA 1
ATOM 998 C C . PHE A 1 125 ? -20.642 -1.850 24.827 1.00 85.00 125 PHE A C 1
ATOM 1000 O O . PHE A 1 125 ? -21.009 -1.888 25.999 1.00 85.00 125 PHE A O 1
ATOM 1007 N N . GLY A 1 126 ? -19.864 -0.872 24.352 1.00 86.38 126 GLY A N 1
ATOM 1008 C CA . GLY A 1 126 ? -19.361 0.23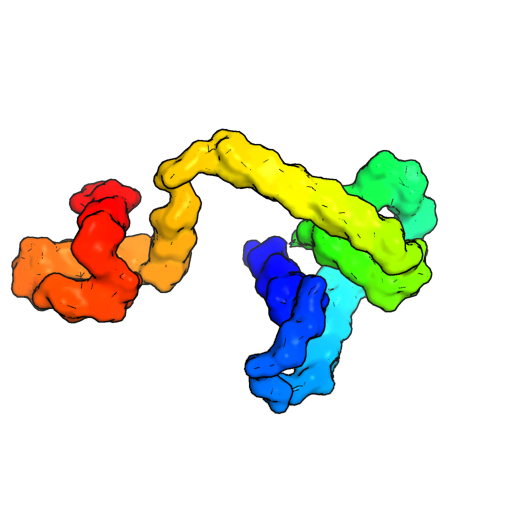1 25.169 1.00 86.38 126 GLY A CA 1
ATOM 1009 C C . GLY A 1 126 ? -20.473 0.984 25.905 1.00 86.38 126 GLY A C 1
ATOM 1010 O O . GLY A 1 126 ? -20.403 1.139 27.123 1.00 86.38 126 GLY A O 1
ATOM 1011 N N . SER A 1 127 ? -21.541 1.377 25.198 1.00 86.00 127 SER A N 1
ATOM 1012 C CA . SER A 1 127 ? -22.695 2.045 25.815 1.00 86.00 127 SER A CA 1
ATOM 1013 C C . SER A 1 127 ? -23.388 1.178 26.870 1.00 86.00 127 SER A C 1
ATOM 1015 O O . SER A 1 127 ? -23.758 1.689 27.926 1.00 86.00 127 SER A O 1
ATOM 1017 N N . ALA A 1 128 ? -23.556 -0.124 26.616 1.00 89.12 128 ALA A N 1
ATOM 1018 C CA . ALA A 1 128 ? -24.186 -1.041 27.566 1.00 89.12 128 ALA A CA 1
ATOM 1019 C C . ALA A 1 128 ? -23.352 -1.206 28.847 1.00 89.12 128 ALA A C 1
ATOM 1021 O O . ALA A 1 128 ? -23.901 -1.130 29.947 1.00 89.12 128 ALA A O 1
ATOM 1022 N N . VAL A 1 129 ? -22.032 -1.371 28.713 1.00 88.62 129 VAL A N 1
ATOM 1023 C CA . VAL A 1 129 ? -21.107 -1.522 29.846 1.00 88.62 129 VAL A CA 1
ATOM 1024 C C . VAL A 1 129 ? -21.029 -0.239 30.675 1.00 88.62 129 VAL A C 1
ATOM 1026 O O . VAL A 1 129 ? -21.144 -0.302 31.897 1.00 88.62 129 VAL A O 1
ATOM 1029 N N . ILE A 1 130 ? -20.903 0.928 30.032 1.00 89.56 130 ILE A N 1
ATOM 1030 C CA . ILE A 1 130 ? -20.874 2.227 30.726 1.00 89.56 130 ILE A CA 1
ATOM 1031 C C . ILE A 1 130 ? -22.175 2.466 31.491 1.00 89.56 130 ILE A C 1
ATOM 1033 O O . ILE A 1 130 ? -22.148 2.863 32.656 1.00 89.56 130 ILE A O 1
ATOM 1037 N N . ARG A 1 131 ? -23.321 2.199 30.859 1.00 89.94 131 ARG A N 1
ATOM 1038 C CA . ARG A 1 131 ? -24.628 2.389 31.489 1.00 89.94 131 ARG A CA 1
ATOM 1039 C C . ARG A 1 131 ? -24.826 1.444 32.673 1.00 89.94 131 ARG A C 1
ATOM 1041 O O . ARG A 1 131 ? -25.245 1.894 33.732 1.00 89.94 131 ARG A O 1
ATOM 1048 N N . ALA A 1 132 ? -24.452 0.172 32.533 1.00 87.38 132 ALA A N 1
ATOM 1049 C CA . ALA A 1 132 ? -24.499 -0.788 33.632 1.00 87.38 132 ALA A CA 1
ATOM 1050 C C . ALA A 1 132 ? -23.579 -0.386 34.798 1.00 87.38 132 ALA A C 1
ATOM 1052 O O . ALA A 1 132 ? -23.974 -0.533 35.953 1.00 87.38 132 ALA A O 1
ATOM 1053 N N . ALA A 1 133 ? -22.392 0.161 34.509 1.00 90.19 133 ALA A N 1
ATOM 1054 C CA . ALA A 1 133 ? -21.465 0.639 35.534 1.00 90.19 133 ALA A CA 1
ATOM 1055 C C . ALA A 1 133 ? -22.005 1.862 36.291 1.00 90.19 133 ALA A C 1
ATOM 1057 O O . ALA A 1 133 ? -21.971 1.903 37.520 1.00 90.19 133 ALA A O 1
ATOM 1058 N N . ARG A 1 134 ? -22.560 2.845 35.571 1.00 89.06 134 ARG A N 1
ATOM 1059 C CA . ARG A 1 134 ? -23.134 4.061 36.171 1.00 89.06 134 ARG A CA 1
ATOM 1060 C C . ARG A 1 134 ? -24.416 3.806 36.954 1.00 89.06 134 ARG A C 1
ATOM 1062 O O . ARG A 1 134 ? -24.641 4.449 37.969 1.00 89.06 134 ARG A O 1
ATOM 1069 N N . GLU A 1 135 ? -25.232 2.857 36.507 1.00 91.00 135 GLU A N 1
ATOM 1070 C CA . GLU A 1 135 ? -26.444 2.430 37.214 1.00 91.00 135 GLU A CA 1
ATOM 1071 C C . GLU A 1 135 ? -26.144 1.466 38.381 1.00 91.00 135 GLU A C 1
ATOM 1073 O O . GLU A 1 135 ? -27.068 0.952 39.003 1.00 91.00 135 GLU A O 1
ATOM 1078 N N . GLY A 1 136 ? -24.867 1.179 38.673 1.00 87.38 136 GLY A N 1
ATOM 1079 C CA . GLY A 1 136 ? -24.458 0.308 39.780 1.00 87.38 136 GLY A CA 1
ATOM 1080 C C . GLY A 1 136 ? -24.752 -1.181 39.567 1.00 87.38 136 GLY A C 1
ATOM 1081 O O . GLY A 1 136 ? -24.577 -1.980 40.482 1.00 87.38 136 GLY A O 1
ATOM 1082 N N . ARG A 1 137 ? -25.173 -1.576 38.360 1.00 86.69 137 ARG A N 1
ATOM 1083 C CA . ARG A 1 137 ? -25.435 -2.975 37.975 1.00 86.69 137 ARG A CA 1
ATOM 1084 C C . ARG A 1 137 ? -24.157 -3.741 37.619 1.00 86.69 137 ARG A C 1
ATOM 1086 O O . ARG A 1 137 ? -24.194 -4.960 37.482 1.00 86.69 137 ARG A O 1
ATOM 1093 N N . LEU A 1 138 ? -23.042 -3.030 37.452 1.00 89.06 138 LEU A N 1
ATOM 1094 C CA . LEU A 1 138 ? -21.713 -3.564 37.172 1.00 89.06 138 LEU A CA 1
ATOM 1095 C C . LEU A 1 138 ? -20.665 -2.763 37.955 1.00 89.06 138 LEU A C 1
ATOM 1097 O O . LEU A 1 138 ? -20.733 -1.538 38.017 1.00 89.06 138 LEU A O 1
ATOM 1101 N N . LEU A 1 139 ? -19.667 -3.431 38.531 1.00 89.06 139 LEU A N 1
ATOM 1102 C CA . LEU A 1 139 ? -18.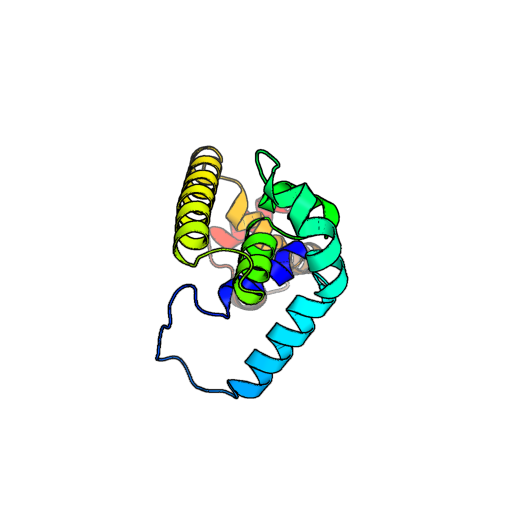563 -2.739 39.197 1.00 89.06 139 LEU A CA 1
ATOM 1103 C C . LEU A 1 139 ? -17.644 -2.072 38.163 1.00 89.06 139 LEU A C 1
ATOM 1105 O O . LEU A 1 139 ? -17.323 -2.664 37.134 1.00 89.06 139 LEU A O 1
ATOM 1109 N N . TYR A 1 140 ? -17.132 -0.876 38.471 1.00 87.62 140 TYR A N 1
ATOM 1110 C CA . TYR A 1 140 ? -16.203 -0.154 37.585 1.00 87.62 140 TYR A CA 1
ATOM 1111 C C . TYR A 1 140 ? -14.954 -0.968 37.234 1.00 87.62 140 TYR A C 1
ATOM 1113 O O . TYR A 1 140 ? -14.491 -0.923 36.100 1.00 87.62 140 TYR A O 1
ATOM 1121 N N . ARG A 1 141 ? -14.442 -1.774 38.172 1.00 87.88 141 ARG A N 1
ATOM 1122 C CA . ARG A 1 141 ? -13.319 -2.687 37.910 1.00 87.88 141 ARG A CA 1
ATOM 1123 C C . ARG A 1 141 ? -13.629 -3.662 36.772 1.00 87.88 141 ARG A C 1
ATOM 1125 O O . ARG A 1 141 ? -12.785 -3.900 35.911 1.00 87.88 141 ARG A O 1
ATOM 1132 N N . ASP A 1 142 ? -14.838 -4.208 36.764 1.00 83.50 142 ASP A N 1
ATOM 1133 C CA . ASP A 1 142 ? -15.255 -5.190 35.769 1.00 83.50 142 ASP A CA 1
ATOM 1134 C C . ASP A 1 142 ? -15.581 -4.490 34.440 1.00 83.50 142 ASP A C 1
ATOM 1136 O O . ASP A 1 142 ? -15.218 -4.986 33.376 1.00 83.50 142 ASP A O 1
ATOM 1140 N N . ALA A 1 143 ? -16.136 -3.275 34.488 1.00 86.56 143 ALA A N 1
ATOM 1141 C CA . ALA A 1 143 ? -16.314 -2.417 33.317 1.00 86.56 143 ALA A CA 1
ATOM 1142 C C . ALA A 1 143 ? -14.978 -2.051 32.642 1.00 86.56 143 ALA A C 1
ATOM 1144 O O . ALA A 1 143 ? -14.872 -2.087 31.412 1.00 86.56 143 ALA A O 1
ATOM 1145 N N . TYR A 1 144 ? -13.939 -1.760 33.428 1.00 89.75 144 TYR A N 1
ATOM 1146 C CA . TYR A 1 144 ? -12.593 -1.500 32.917 1.00 89.75 144 TYR A CA 1
ATOM 1147 C C . TYR A 1 144 ? -11.986 -2.735 32.269 1.00 89.75 144 TYR A C 1
ATOM 1149 O O . TYR A 1 144 ? -11.450 -2.650 31.168 1.00 89.75 144 TYR A O 1
ATOM 1157 N N . ARG A 1 145 ? -12.144 -3.907 32.893 1.00 82.44 145 ARG A N 1
ATOM 1158 C CA . ARG A 1 145 ? -11.679 -5.172 32.315 1.00 82.44 145 ARG A CA 1
ATOM 1159 C C . ARG A 1 145 ? -12.380 -5.492 30.992 1.00 82.44 145 ARG A C 1
ATOM 1161 O O . ARG A 1 145 ? -11.718 -5.915 30.051 1.00 82.44 145 ARG A O 1
ATOM 1168 N N . LEU A 1 146 ? -13.692 -5.266 30.909 1.00 83.12 146 LEU A N 1
ATOM 1169 C CA . LEU A 1 146 ? -14.497 -5.537 29.711 1.00 83.12 146 LEU A CA 1
ATOM 1170 C C . LEU A 1 146 ? -14.182 -4.589 28.548 1.00 83.12 146 LEU A C 1
ATOM 1172 O O . LEU A 1 146 ? -14.214 -4.998 27.392 1.00 83.12 146 LEU A O 1
ATOM 1176 N N . THR A 1 147 ? -13.879 -3.325 28.837 1.00 82.50 147 THR A N 1
ATOM 1177 C CA . THR A 1 147 ? -13.583 -2.309 27.810 1.00 82.50 147 THR A CA 1
ATOM 1178 C C . THR A 1 147 ? -12.084 -2.161 27.528 1.00 82.50 147 THR A C 1
ATOM 1180 O O . THR A 1 147 ? -11.685 -1.598 26.508 1.00 82.50 147 THR A O 1
ATOM 1183 N N . GLY A 1 148 ? -11.230 -2.647 28.431 1.00 82.25 148 GLY A N 1
ATOM 1184 C CA . GLY A 1 148 ? -9.798 -2.354 28.474 1.00 82.25 148 GLY A CA 1
ATOM 1185 C C . GLY A 1 148 ? -9.481 -0.871 28.707 1.00 82.25 148 GLY A C 1
ATOM 1186 O O . GLY A 1 148 ? -8.359 -0.447 28.442 1.00 82.25 148 GLY A O 1
ATOM 1187 N N . LEU A 1 149 ? -10.463 -0.075 29.144 1.00 83.94 149 LEU A N 1
ATOM 1188 C CA . LEU A 1 149 ? -10.335 1.354 29.427 1.00 83.94 149 LEU A CA 1
ATOM 1189 C C . LEU A 1 149 ? -10.283 1.589 30.927 1.00 83.94 149 LEU A C 1
ATOM 1191 O O . LEU A 1 149 ? -10.983 0.926 31.678 1.00 83.94 149 LEU A O 1
ATOM 1195 N N . HIS A 1 150 ? -9.491 2.565 31.359 1.00 83.94 150 HIS A N 1
ATOM 1196 C CA . HIS A 1 150 ? -9.267 2.831 32.778 1.00 83.94 150 HIS A CA 1
ATOM 1197 C C . HIS A 1 150 ? -9.327 4.330 33.079 1.00 83.94 150 HIS A C 1
ATOM 1199 O O . HIS A 1 150 ? -8.764 5.149 32.338 1.00 83.94 150 HIS A O 1
ATOM 1205 N N . GLY A 1 151 ? -9.994 4.683 34.182 1.00 83.69 151 GLY A N 1
ATOM 1206 C CA . GLY A 1 151 ? -10.089 6.054 34.694 1.00 83.69 151 GLY A CA 1
ATOM 1207 C C . GLY A 1 151 ? -10.513 7.054 33.616 1.00 83.69 151 GLY A C 1
ATOM 1208 O O . GLY A 1 151 ? -11.514 6.851 32.935 1.00 83.69 151 GLY A O 1
ATOM 1209 N N . ARG A 1 152 ? -9.685 8.083 33.383 1.00 80.81 152 ARG A N 1
ATOM 1210 C CA . ARG A 1 152 ? -9.966 9.162 32.416 1.00 80.81 152 ARG A CA 1
ATOM 1211 C C . ARG A 1 152 ? -10.299 8.673 31.002 1.00 80.81 152 ARG A C 1
ATOM 1213 O O . ARG A 1 152 ? -11.130 9.280 30.339 1.00 80.81 152 ARG A O 1
ATOM 1220 N N . SER A 1 153 ? -9.692 7.576 30.542 1.00 75.88 153 SER A N 1
ATOM 1221 C CA . SER A 1 153 ? -9.983 7.023 29.208 1.00 75.88 153 SER A CA 1
ATOM 1222 C C . SER A 1 153 ? -11.380 6.400 29.112 1.00 75.88 153 SER A C 1
ATOM 1224 O O . SER A 1 153 ? -12.000 6.457 28.054 1.00 75.88 153 SER A O 1
ATOM 1226 N N . PHE A 1 154 ? -11.895 5.852 30.218 1.00 84.31 154 PHE A N 1
ATOM 1227 C CA . PHE A 1 154 ? -13.254 5.322 30.309 1.00 84.31 154 PHE A CA 1
ATOM 1228 C C . PHE A 1 154 ? -14.284 6.458 30.335 1.00 84.31 154 PHE A C 1
ATOM 1230 O O . PHE A 1 154 ? -15.265 6.416 29.594 1.00 84.31 154 PHE A O 1
ATOM 1237 N N . ASP A 1 155 ? -14.018 7.512 31.111 1.00 83.19 155 ASP A N 1
ATOM 1238 C CA . ASP A 1 155 ? -14.902 8.681 31.205 1.00 83.19 155 ASP A CA 1
ATOM 1239 C C . ASP A 1 155 ? -14.978 9.449 29.883 1.00 83.19 155 ASP A C 1
ATOM 1241 O O . ASP A 1 155 ? -16.057 9.827 29.427 1.00 83.19 155 ASP A O 1
ATOM 1245 N N . GLN A 1 156 ? -13.837 9.634 29.223 1.00 77.81 156 GLN A N 1
ATOM 1246 C CA . GLN A 1 156 ? -13.784 10.319 27.938 1.00 77.81 156 GLN A CA 1
ATOM 1247 C C . GLN A 1 156 ? -14.432 9.481 26.826 1.00 77.81 156 GLN A C 1
ATOM 1249 O O . GLN A 1 156 ? -15.121 10.024 25.965 1.00 77.81 156 GLN A O 1
ATOM 1254 N N . PHE A 1 157 ? -14.310 8.150 26.878 1.00 81.75 157 PHE A N 1
ATOM 1255 C CA . PHE A 1 157 ? -15.054 7.265 25.982 1.00 81.75 157 PHE A CA 1
ATOM 1256 C C . PHE A 1 157 ? -16.569 7.379 26.197 1.00 81.75 157 PHE A C 1
ATOM 1258 O O . PHE A 1 157 ? -17.307 7.478 25.218 1.00 81.75 157 PHE A O 1
ATOM 1265 N N . ALA A 1 158 ? -17.040 7.468 27.445 1.00 82.81 158 ALA A N 1
ATOM 1266 C CA . ALA A 1 158 ? -18.453 7.715 27.736 1.00 82.81 158 ALA A CA 1
ATOM 1267 C C . ALA A 1 158 ? -18.951 9.037 27.122 1.00 82.81 158 ALA A C 1
ATOM 1269 O O . ALA A 1 158 ? -19.962 9.032 26.418 1.00 82.81 158 ALA A O 1
ATOM 1270 N N . GLN A 1 159 ? -18.174 10.119 27.244 1.00 82.94 159 GLN A N 1
ATOM 1271 C CA . GLN A 1 159 ? -18.494 11.408 26.616 1.00 82.94 159 GLN A CA 1
ATOM 1272 C C . GLN A 1 159 ? -18.605 11.299 25.088 1.00 82.94 159 GLN A C 1
ATOM 1274 O O . GLN A 1 159 ? -19.547 11.830 24.502 1.00 82.94 159 GLN A O 1
ATOM 1279 N N . THR A 1 160 ? -17.705 10.555 24.430 1.00 78.25 160 THR A N 1
ATOM 1280 C CA . THR A 1 160 ? -17.789 10.338 22.970 1.00 78.25 160 THR A CA 1
ATOM 1281 C C . THR A 1 160 ? -19.015 9.526 22.543 1.00 78.25 160 THR A C 1
ATOM 1283 O O . THR A 1 160 ? -19.447 9.623 21.396 1.00 78.25 160 THR A O 1
ATOM 1286 N N . LEU A 1 161 ? -19.597 8.745 23.457 1.00 79.12 161 LEU A N 1
ATOM 1287 C CA . LEU A 1 161 ? -20.838 7.999 23.242 1.00 79.12 161 LEU A CA 1
ATOM 1288 C C . LEU A 1 161 ? -22.096 8.801 23.613 1.00 79.12 161 LEU A C 1
ATOM 1290 O O . LEU A 1 161 ? -23.201 8.286 23.432 1.00 79.12 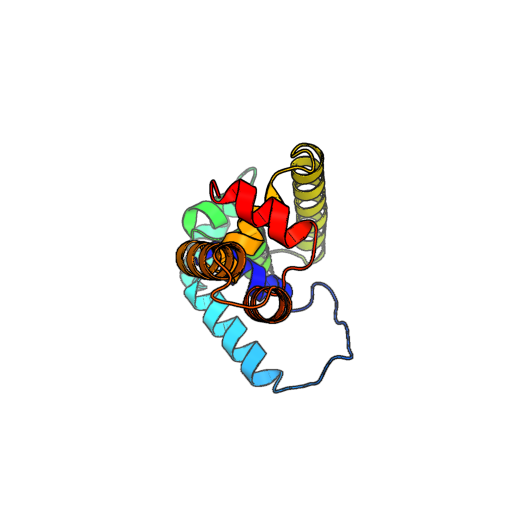161 LEU A O 1
ATOM 1294 N N . GLY A 1 162 ? -21.940 10.038 24.097 1.00 79.12 162 GLY A N 1
ATOM 1295 C CA . GLY A 1 162 ? -23.036 10.878 24.583 1.00 79.12 162 GLY A CA 1
ATOM 1296 C C . GLY A 1 162 ? -23.606 10.422 25.928 1.00 79.12 162 GLY A C 1
ATOM 1297 O O . GLY A 1 162 ? -24.779 10.675 26.196 1.00 79.12 162 GLY A O 1
ATOM 1298 N N . LEU A 1 163 ? -22.805 9.709 26.732 1.00 73.12 163 LEU A N 1
ATOM 1299 C CA . LEU A 1 163 ? -23.164 9.227 28.066 1.00 73.12 163 LEU A CA 1
ATOM 1300 C C . LEU A 1 163 ? -22.448 10.029 29.144 1.00 73.12 163 LEU A C 1
ATOM 1302 O O . LEU A 1 163 ? -21.201 10.002 29.236 1.00 73.12 163 LEU A O 1
#

pLDDT: mean 77.05, std 18.37, range [34.22, 96.69]

Foldseek 3Di:
DQAVVLVVLVVPPDPPPPPDDDPPDPPVNVVVNVVVLCVQQNPVNCVVCVVVLVPDPLSLVVSCVVSVYDSLSSLVSCVVVVVDDPVVSVVVVVVVVVVVVVVVVVVPDDPDPLVVLCVVLPLVNLQVLLVCCVVVVDPVVVSCVSSVADDPRSVVNCVVSVD

Radius of gyration: 21.29 Å; chains: 1; bounding box: 42×40×59 Å